Protein AF-A0A0F2I582-F1 (afdb_monomer_lite)

Sequence (158 aa):
LSTSIDSPDTEKTQMQHKLINDSNTWKGKKLIYIAHSQGNLWVNQSYKYVVSQLGYDADNIHVVHIAPASPTLTPDSEYILSTSDLVINGLQLTGIGSVPVSNTAIAPSTADIAGHGLIEIYLTHPDSINKIKKSVGRAFDSLTKPDMEEHLFEVTYQ

Secondary structure (DSSP, 8-state):
---SS--TTHHHHHHHHHHHHHHHHHTT--EEEEEETTHHHHHHHHHHHHTTSTT--TTTEEEEEES-SSS---TT-EEE-BTT-HHHHHHHHTTSS-PPPP-B-----SS-TTS--IIIIITTSHHHHHHHHHHHHHHHHHPPPPS-TT--------

Foldseek 3Di:
DPPDPDDVCPVVVLVVLVVVLVVQVLVQAQEEEEAAECSLVSVVVSQVVNCPDALDHPLRYAYEAECYLAQDDDPPYDYAHEPQQQVS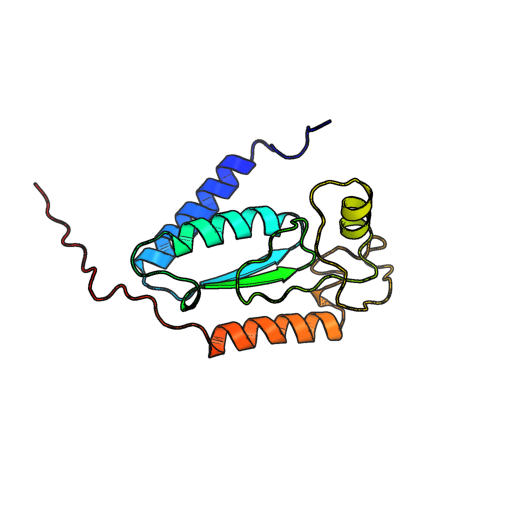VVSCVVPVHHHDDHDDYWDQDPQDNNCGDCVSHQVPGPRSVVVSCVRVVVSVVRHDGGPCPVPPPPPDDD

Structure (mmCIF, N/CA/C/O backbone):
data_AF-A0A0F2I582-F1
#
_entry.id   AF-A0A0F2I582-F1
#
loop_
_atom_site.group_PDB
_atom_site.id
_atom_site.type_symbol
_atom_site.label_atom_id
_atom_site.label_alt_id
_atom_site.label_comp_id
_atom_site.label_asym_id
_atom_site.label_entity_id
_atom_site.label_seq_id
_atom_site.pdbx_PDB_ins_code
_atom_site.Cartn_x
_atom_site.Cartn_y
_atom_site.Cartn_z
_atom_site.occupancy
_atom_site.B_iso_or_equiv
_atom_site.auth_seq_id
_atom_site.auth_comp_id
_atom_site.auth_asym_id
_atom_site.auth_atom_id
_atom_site.pdbx_PDB_model_num
ATOM 1 N N . LEU A 1 1 ? 25.755 6.538 8.622 1.00 35.41 1 LEU A N 1
ATOM 2 C CA . LEU A 1 1 ? 25.434 7.817 7.949 1.00 35.41 1 LEU A CA 1
ATOM 3 C C . LEU A 1 1 ? 24.092 7.629 7.215 1.00 35.41 1 LEU A C 1
ATOM 5 O O . LEU A 1 1 ? 24.110 7.410 6.020 1.00 35.41 1 LEU A O 1
ATOM 9 N N . SER A 1 2 ? 22.900 7.429 7.793 1.00 38.84 2 SER A N 1
ATOM 10 C CA . SER A 1 2 ? 22.130 8.002 8.922 1.00 38.84 2 SER A CA 1
ATOM 11 C C . SER A 1 2 ? 21.661 9.461 8.797 1.00 38.84 2 SER A C 1
ATOM 13 O O . SER A 1 2 ? 21.332 10.066 9.809 1.00 38.84 2 SER A O 1
ATOM 15 N N . THR A 1 3 ? 21.590 10.027 7.589 1.00 35.22 3 THR A N 1
ATOM 16 C CA . THR A 1 3 ? 21.178 11.437 7.396 1.00 35.22 3 THR A CA 1
ATOM 17 C C . THR A 1 3 ? 20.190 11.657 6.244 1.00 35.22 3 THR A C 1
ATOM 19 O O . THR A 1 3 ? 20.260 1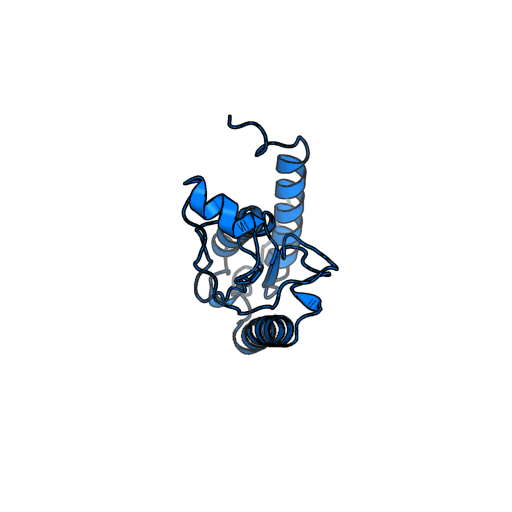2.670 5.556 1.00 35.22 3 THR A O 1
ATOM 22 N N . SER A 1 4 ? 19.251 10.734 6.003 1.00 43.25 4 SER A N 1
ATOM 23 C CA . SER A 1 4 ? 18.165 10.980 5.024 1.00 43.25 4 SER A CA 1
ATOM 24 C C . SER A 1 4 ? 16.792 10.429 5.425 1.00 43.25 4 SER A C 1
ATOM 26 O O . SER A 1 4 ? 15.926 10.284 4.570 1.00 43.25 4 SER A O 1
ATOM 28 N N . ILE A 1 5 ? 16.575 10.121 6.708 1.00 51.62 5 ILE A N 1
ATOM 29 C CA . ILE A 1 5 ? 15.258 9.672 7.208 1.00 51.62 5 ILE A CA 1
ATOM 30 C C . ILE A 1 5 ? 14.445 10.839 7.792 1.00 51.62 5 ILE A C 1
ATOM 32 O O . ILE A 1 5 ? 13.237 10.711 7.940 1.00 51.62 5 ILE A O 1
ATOM 36 N N . ASP A 1 6 ? 15.073 11.990 8.040 1.00 48.94 6 ASP A N 1
ATOM 37 C CA . ASP A 1 6 ? 14.413 13.136 8.662 1.00 48.94 6 ASP A CA 1
ATOM 38 C C . ASP A 1 6 ? 14.549 14.375 7.771 1.00 48.94 6 ASP A C 1
ATOM 40 O O . ASP A 1 6 ? 15.428 15.223 7.927 1.00 48.94 6 ASP A O 1
ATOM 44 N N . SER A 1 7 ? 13.717 14.418 6.731 1.00 52.59 7 SER A N 1
ATOM 45 C CA . SER A 1 7 ? 13.401 15.678 6.060 1.00 52.59 7 SER A CA 1
ATOM 46 C C . SER A 1 7 ? 12.534 16.513 7.015 1.00 52.59 7 SER A C 1
ATOM 48 O O . SER A 1 7 ? 11.662 15.927 7.661 1.00 52.59 7 SER A O 1
ATOM 50 N N . PRO A 1 8 ? 12.681 17.849 7.081 1.00 50.41 8 PRO A N 1
ATOM 51 C CA . PRO A 1 8 ? 11.799 18.727 7.863 1.00 50.41 8 PRO A CA 1
ATOM 52 C C . PRO A 1 8 ? 10.299 18.597 7.514 1.00 50.41 8 PRO A C 1
ATOM 54 O O . PRO A 1 8 ? 9.452 19.087 8.254 1.00 50.41 8 PRO A O 1
ATOM 57 N N . ASP A 1 9 ? 9.948 17.902 6.426 1.00 69.62 9 ASP A N 1
ATOM 58 C CA . ASP A 1 9 ? 8.565 17.575 6.063 1.00 69.62 9 ASP A CA 1
ATOM 59 C C . ASP A 1 9 ? 8.053 16.236 6.632 1.00 69.62 9 ASP A C 1
ATOM 61 O O . ASP A 1 9 ? 6.883 15.903 6.432 1.00 69.62 9 ASP A O 1
ATOM 65 N N . THR A 1 10 ? 8.872 15.457 7.344 1.00 78.12 10 THR A N 1
ATOM 66 C CA . THR A 1 10 ? 8.481 14.132 7.865 1.00 78.12 10 THR A CA 1
ATOM 67 C C . THR A 1 10 ? 7.365 14.243 8.897 1.00 78.12 10 THR A C 1
ATOM 69 O O . THR A 1 10 ? 6.297 13.656 8.716 1.00 78.12 10 THR A O 1
ATOM 72 N N . GLU A 1 11 ? 7.569 15.054 9.938 1.00 82.38 11 GLU A N 1
ATOM 73 C CA . GLU A 1 11 ? 6.565 15.292 10.983 1.00 82.38 11 GLU A CA 1
ATOM 74 C C . GLU A 1 11 ? 5.279 15.878 10.394 1.00 82.38 11 GLU A C 1
ATOM 76 O O . GLU A 1 11 ? 4.171 15.450 10.721 1.00 82.38 11 GLU A O 1
ATOM 81 N N . LYS A 1 12 ? 5.420 16.816 9.452 1.00 86.06 12 LYS A N 1
ATOM 82 C CA . LYS A 1 12 ? 4.292 17.427 8.743 1.00 86.06 12 LYS A CA 1
ATOM 83 C C . LYS A 1 12 ? 3.503 16.397 7.934 1.00 86.06 12 LYS A C 1
ATOM 85 O O . LYS A 1 12 ? 2.275 16.390 7.990 1.00 86.06 12 LYS A O 1
ATOM 90 N N . THR A 1 13 ? 4.186 15.509 7.216 1.00 83.75 13 THR A N 1
ATOM 91 C CA . THR A 1 13 ? 3.564 14.435 6.426 1.00 83.75 13 THR A CA 1
ATOM 92 C C . THR A 1 13 ? 2.847 13.436 7.334 1.00 83.75 13 THR A C 1
ATOM 94 O O . THR A 1 13 ? 1.699 13.073 7.080 1.00 83.75 13 THR A O 1
ATOM 97 N N . GLN A 1 14 ? 3.476 13.037 8.441 1.00 85.31 14 GLN A N 1
ATOM 98 C CA . GLN A 1 14 ? 2.858 12.160 9.438 1.00 85.31 14 GLN A CA 1
ATOM 99 C C . GLN A 1 14 ? 1.617 12.798 10.069 1.00 85.31 14 GLN A C 1
ATOM 101 O O . GLN A 1 14 ? 0.587 12.135 10.203 1.00 85.31 14 GLN A O 1
ATOM 106 N N . MET A 1 15 ? 1.678 14.091 10.398 1.00 89.69 15 MET A N 1
ATOM 107 C CA . MET A 1 15 ? 0.534 14.841 10.913 1.00 89.69 15 MET A CA 1
ATOM 108 C C . MET A 1 15 ? -0.612 14.881 9.896 1.00 89.69 15 MET A C 1
ATOM 110 O O . MET A 1 15 ? -1.760 14.634 10.259 1.00 89.69 15 MET A O 1
ATOM 114 N N . GLN A 1 16 ? -0.315 15.134 8.618 1.00 91.12 16 GLN A N 1
ATOM 115 C CA . GLN A 1 16 ? -1.316 15.124 7.547 1.00 91.12 16 GLN A CA 1
ATOM 116 C C . GLN A 1 16 ? -1.983 13.755 7.396 1.00 91.12 16 GLN A C 1
ATOM 118 O O . GLN A 1 16 ? -3.212 13.680 7.366 1.00 91.12 16 GLN A O 1
ATOM 123 N N . HIS A 1 17 ? -1.204 12.670 7.363 1.00 93.25 17 HIS A N 1
ATOM 124 C CA . HIS A 1 17 ? -1.753 11.314 7.321 1.00 93.25 17 HIS A CA 1
ATOM 125 C C . HIS A 1 17 ? -2.637 11.029 8.535 1.00 93.25 17 HIS A C 1
ATOM 127 O O . HIS A 1 17 ? -3.738 10.509 8.376 1.00 93.25 17 HIS A O 1
ATOM 133 N N . LYS A 1 18 ? -2.206 11.426 9.739 1.00 93.69 18 LYS A N 1
ATOM 134 C CA . LYS A 1 18 ? -2.999 11.250 10.958 1.00 93.69 18 LYS A CA 1
ATOM 135 C C . LYS A 1 18 ? -4.348 11.967 10.867 1.00 93.69 18 LYS A C 1
ATOM 137 O O . LYS A 1 18 ? -5.368 11.347 11.136 1.00 93.69 18 LYS A O 1
ATOM 142 N N . LEU A 1 19 ? -4.371 13.228 10.432 1.00 95.19 19 LEU A N 1
ATOM 143 C CA . LEU A 1 19 ? -5.610 14.007 10.296 1.00 95.19 19 LEU A CA 1
ATOM 144 C C . LEU A 1 19 ? -6.570 13.414 9.254 1.00 95.19 19 LEU A C 1
ATOM 146 O O . LEU A 1 19 ? -7.784 13.401 9.463 1.00 95.19 19 LEU A O 1
ATOM 150 N N . ILE A 1 20 ? -6.040 12.910 8.137 1.00 95.25 20 ILE A N 1
ATOM 151 C CA . ILE A 1 20 ? -6.841 12.226 7.112 1.00 95.25 20 ILE A CA 1
ATOM 152 C C . ILE A 1 20 ? -7.419 10.923 7.670 1.00 95.25 20 ILE A C 1
ATOM 154 O O . ILE A 1 20 ? -8.605 10.650 7.468 1.00 95.25 20 ILE A O 1
ATOM 158 N N . ASN A 1 21 ? -6.607 10.144 8.388 1.00 96.19 21 ASN A N 1
ATOM 159 C CA . ASN A 1 21 ? -7.044 8.908 9.028 1.00 96.19 21 ASN A CA 1
ATOM 160 C C . ASN A 1 21 ? -8.152 9.204 10.039 1.00 96.19 21 ASN A C 1
ATOM 162 O O . ASN A 1 21 ? -9.228 8.645 9.887 1.00 96.19 21 ASN A O 1
ATOM 166 N N . ASP A 1 22 ? -7.941 10.148 10.961 1.00 94.94 22 ASP A N 1
ATOM 167 C CA . ASP A 1 22 ? -8.929 10.569 11.966 1.00 94.94 22 ASP A CA 1
ATOM 168 C C . ASP A 1 22 ? -10.258 10.980 11.314 1.00 94.94 22 ASP A C 1
ATOM 170 O O . ASP A 1 22 ? -11.331 10.514 11.696 1.00 94.94 22 ASP A O 1
ATOM 174 N N . SER A 1 23 ? -10.206 11.806 10.262 1.00 94.12 23 SER A N 1
ATOM 175 C CA . SER A 1 23 ? -11.423 12.238 9.567 1.00 94.12 23 SER A CA 1
ATOM 176 C C . SER A 1 23 ? -12.194 11.075 8.945 1.00 94.12 23 SER A C 1
ATOM 178 O O . SER A 1 23 ? -13.427 11.081 8.947 1.00 94.12 23 SER A O 1
ATOM 180 N N . ASN A 1 24 ? -11.494 10.098 8.367 1.00 95.00 24 ASN A N 1
ATOM 181 C CA . ASN A 1 24 ? -12.136 8.961 7.717 1.00 95.00 24 ASN A CA 1
ATOM 182 C C . ASN A 1 24 ? -12.596 7.900 8.719 1.00 95.00 24 ASN A C 1
ATOM 184 O O . ASN A 1 24 ? -13.662 7.315 8.506 1.00 95.00 24 ASN A O 1
ATOM 188 N N . THR A 1 25 ? -11.849 7.686 9.804 1.00 93.94 25 THR A N 1
ATOM 189 C CA . THR A 1 25 ? -12.207 6.722 10.845 1.00 93.94 25 THR A CA 1
ATOM 190 C C . THR A 1 25 ? -13.443 7.166 11.611 1.00 93.94 25 THR A C 1
ATOM 192 O O . THR A 1 25 ? -14.385 6.393 11.764 1.00 93.94 25 THR A O 1
ATOM 195 N N . TRP A 1 26 ? -13.546 8.452 11.954 1.00 90.62 26 TRP A N 1
ATOM 196 C CA . TRP A 1 26 ? -14.757 9.014 12.570 1.00 90.62 26 TRP A CA 1
ATOM 197 C C . TRP A 1 26 ? -15.992 8.948 11.669 1.00 90.62 26 TRP A C 1
ATOM 199 O O . TRP A 1 26 ? -17.120 8.926 12.151 1.00 90.62 26 TRP A O 1
ATOM 209 N N . LYS A 1 27 ? -15.799 8.893 10.348 1.00 90.62 27 LYS A N 1
ATOM 210 C CA . LYS A 1 27 ? -16.884 8.700 9.373 1.00 90.62 27 LYS A CA 1
ATOM 211 C C . LYS A 1 27 ? -17.224 7.223 9.136 1.00 90.62 27 LYS A C 1
ATOM 213 O O . LYS A 1 27 ? -18.031 6.946 8.243 1.00 90.62 27 LYS A O 1
ATOM 218 N N . GLY A 1 28 ? -16.588 6.290 9.849 1.00 92.75 28 GLY A N 1
ATOM 219 C CA . GLY A 1 28 ? -16.786 4.848 9.690 1.00 92.75 28 GLY A CA 1
ATOM 220 C C . GLY A 1 28 ? -16.492 4.356 8.272 1.00 92.75 28 GLY A C 1
ATOM 221 O O . GLY A 1 28 ? -17.239 3.544 7.720 1.00 92.75 28 GLY A O 1
ATOM 222 N N . LYS A 1 29 ? -15.463 4.909 7.616 1.00 94.56 29 LYS A N 1
ATOM 223 C CA . LYS A 1 29 ? -15.089 4.525 6.247 1.00 94.56 29 LYS A CA 1
ATOM 224 C C . LYS A 1 29 ? -14.240 3.260 6.230 1.00 94.56 29 LYS A C 1
ATOM 226 O O . LYS A 1 29 ? -13.344 3.098 7.050 1.00 94.56 29 LYS A O 1
ATOM 231 N N . LYS A 1 30 ? -14.464 2.429 5.213 1.00 96.19 30 LYS A N 1
ATOM 232 C CA . LYS A 1 30 ? -13.504 1.407 4.780 1.00 96.19 30 LYS A CA 1
ATOM 233 C C . LYS A 1 30 ? -12.303 2.088 4.129 1.00 96.19 30 LYS A C 1
ATOM 235 O O . LYS A 1 30 ? -12.491 3.075 3.411 1.00 96.19 30 LYS A O 1
ATOM 240 N N . LEU A 1 31 ? -11.098 1.582 4.367 1.00 96.56 31 LEU A N 1
ATOM 241 C CA . LEU A 1 31 ? -9.856 2.252 3.981 1.00 96.56 31 LEU A CA 1
ATOM 242 C C . LEU A 1 31 ? -9.017 1.371 3.055 1.00 96.56 31 LEU A C 1
ATOM 244 O O . LEU A 1 31 ? -8.733 0.220 3.358 1.00 96.56 31 LEU A O 1
ATOM 248 N N . ILE A 1 32 ? -8.592 1.926 1.921 1.00 96.12 32 ILE A N 1
ATOM 249 C CA . ILE A 1 32 ? -7.654 1.273 1.003 1.00 96.12 32 ILE A CA 1
ATOM 250 C C . ILE A 1 32 ? -6.484 2.225 0.808 1.00 96.12 32 ILE A C 1
ATOM 252 O O . ILE A 1 32 ? -6.669 3.338 0.312 1.00 96.12 32 ILE A O 1
ATOM 256 N N . TYR A 1 33 ? -5.287 1.798 1.193 1.00 96.38 33 TYR A N 1
ATOM 257 C CA . TYR A 1 33 ? -4.059 2.560 0.992 1.00 96.38 33 TYR A CA 1
ATOM 258 C C . TYR A 1 33 ? -3.237 1.962 -0.135 1.00 96.38 33 TYR A C 1
ATOM 260 O O . TYR A 1 33 ? -3.127 0.748 -0.266 1.00 96.38 33 TYR A O 1
ATOM 268 N N . ILE A 1 34 ? -2.632 2.827 -0.941 1.00 95.88 34 ILE A N 1
ATOM 269 C CA . ILE A 1 34 ? -1.720 2.436 -2.012 1.00 95.88 34 ILE A CA 1
ATOM 270 C C . ILE A 1 34 ? -0.422 3.185 -1.761 1.00 95.88 34 ILE A C 1
ATOM 272 O O . ILE A 1 34 ? -0.408 4.416 -1.744 1.00 95.88 34 ILE A O 1
ATOM 276 N N . ALA A 1 35 ? 0.656 2.446 -1.526 1.00 95.25 35 ALA A N 1
ATOM 277 C CA . ALA A 1 35 ? 1.940 3.014 -1.144 1.00 95.25 35 ALA A CA 1
ATOM 278 C C . ALA A 1 35 ? 3.034 2.584 -2.115 1.00 95.25 35 ALA A C 1
ATOM 280 O O . ALA A 1 35 ? 3.104 1.424 -2.510 1.00 95.25 35 ALA A O 1
ATOM 281 N N . HIS A 1 36 ? 3.916 3.517 -2.468 1.00 95.12 36 HIS A N 1
ATOM 282 C CA . HIS A 1 36 ? 5.062 3.271 -3.343 1.00 95.12 36 HIS A CA 1
ATOM 283 C C . HIS A 1 36 ? 6.377 3.608 -2.636 1.00 95.12 36 HIS A C 1
ATOM 285 O O . HIS A 1 36 ? 6.447 4.617 -1.935 1.00 95.12 36 HIS A O 1
ATOM 291 N N . SER A 1 37 ? 7.417 2.785 -2.817 1.00 92.88 37 SER A N 1
ATOM 292 C CA . SER A 1 37 ? 8.780 3.069 -2.341 1.00 92.88 37 SER A CA 1
ATOM 293 C C . SER A 1 37 ? 8.821 3.413 -0.845 1.00 92.88 37 SER A C 1
ATOM 295 O O . SER A 1 37 ? 8.287 2.658 -0.022 1.00 92.88 37 SER A O 1
ATOM 297 N N . GLN A 1 38 ? 9.401 4.560 -0.480 1.00 88.19 38 GLN A N 1
ATOM 298 C CA . GLN A 1 38 ? 9.447 5.101 0.880 1.00 88.19 38 GLN A CA 1
ATOM 299 C C . GLN A 1 38 ? 8.054 5.303 1.498 1.00 88.19 38 GLN A C 1
ATOM 301 O O . GLN A 1 38 ? 7.905 5.191 2.714 1.00 88.19 38 GLN A O 1
ATOM 306 N N . GLY A 1 39 ? 7.015 5.500 0.681 1.00 90.19 39 GLY A N 1
ATOM 307 C CA . GLY A 1 39 ? 5.619 5.552 1.118 1.00 90.19 39 GLY A CA 1
ATOM 308 C C . GLY A 1 39 ? 5.197 4.342 1.951 1.00 90.19 39 GLY A C 1
ATOM 309 O O . GLY A 1 39 ? 4.349 4.463 2.831 1.00 90.19 39 GLY A O 1
ATOM 310 N N . ASN A 1 40 ? 5.841 3.189 1.745 1.00 92.12 40 ASN A N 1
ATOM 311 C CA . ASN A 1 40 ? 5.584 1.983 2.524 1.00 92.12 40 ASN A CA 1
ATOM 312 C C . ASN A 1 40 ? 6.030 2.105 3.995 1.00 92.12 40 ASN A C 1
ATOM 314 O O . ASN A 1 40 ? 5.455 1.456 4.863 1.00 92.12 40 ASN A O 1
ATOM 318 N N . LEU A 1 41 ? 6.995 2.973 4.320 1.00 88.81 41 LEU A N 1
ATOM 319 C CA . LEU A 1 41 ? 7.331 3.285 5.716 1.00 88.81 41 LEU A CA 1
ATOM 320 C C . LEU A 1 41 ? 6.193 4.067 6.389 1.00 88.81 41 LEU A C 1
ATOM 322 O O . LEU A 1 41 ? 5.790 3.743 7.508 1.00 88.81 41 LEU A O 1
ATOM 326 N N . TRP A 1 42 ? 5.627 5.046 5.680 1.00 90.31 42 TRP A N 1
ATOM 327 C CA . TRP A 1 42 ? 4.545 5.898 6.181 1.00 90.31 42 TRP A CA 1
ATOM 328 C C . TRP A 1 42 ? 3.212 5.155 6.284 1.00 90.31 42 TRP A C 1
ATOM 330 O O . TRP A 1 42 ? 2.474 5.321 7.260 1.00 90.31 42 TRP A O 1
ATOM 340 N N . VAL A 1 43 ? 2.902 4.302 5.305 1.00 93.75 43 VAL A N 1
ATOM 341 C CA . VAL A 1 43 ? 1.652 3.531 5.303 1.00 93.75 43 VAL A CA 1
ATOM 342 C C . VAL A 1 43 ? 1.626 2.508 6.432 1.00 93.75 43 VAL A C 1
ATOM 344 O O . VAL A 1 43 ? 0.582 2.307 7.037 1.00 93.75 43 VAL A O 1
ATOM 347 N N . ASN A 1 44 ? 2.775 1.928 6.793 1.00 92.56 44 ASN A N 1
ATOM 348 C CA . ASN A 1 44 ? 2.873 0.991 7.910 1.00 92.56 44 ASN A CA 1
ATOM 349 C C . ASN A 1 44 ? 2.571 1.673 9.251 1.00 92.56 44 ASN A C 1
ATOM 351 O O . ASN A 1 44 ? 1.928 1.081 10.117 1.00 92.56 44 ASN A O 1
ATOM 355 N N . GLN A 1 45 ? 2.999 2.927 9.426 1.00 92.25 45 GLN A N 1
ATOM 356 C CA . GLN A 1 45 ? 2.624 3.736 10.590 1.00 92.25 45 GLN A CA 1
ATOM 357 C C . GLN A 1 45 ? 1.129 4.079 10.568 1.00 92.25 45 GLN A C 1
ATOM 359 O O . GLN A 1 45 ? 0.454 3.945 11.586 1.00 92.25 45 GLN A O 1
ATOM 364 N N . SER A 1 46 ? 0.601 4.451 9.399 1.00 94.56 46 SER A N 1
ATOM 365 C CA . SER A 1 46 ? -0.817 4.784 9.218 1.00 94.56 46 SER A CA 1
ATOM 366 C C . SER A 1 46 ? -1.735 3.592 9.486 1.00 94.56 46 SER A C 1
ATOM 368 O O . SER A 1 46 ? -2.728 3.740 10.189 1.00 94.56 46 SER A O 1
ATOM 370 N N . TYR A 1 47 ? -1.380 2.404 8.990 1.00 95.88 47 TYR A N 1
ATOM 371 C CA . TYR A 1 47 ? -2.097 1.158 9.249 1.00 95.88 47 TYR A CA 1
ATOM 372 C C . TYR A 1 47 ? -2.152 0.867 10.748 1.00 95.88 47 TYR A C 1
ATOM 374 O O . TYR A 1 47 ? -3.238 0.722 11.299 1.00 95.88 47 TYR A O 1
ATOM 382 N N . LYS A 1 48 ? -0.992 0.871 11.425 1.00 95.06 48 LYS A N 1
ATOM 383 C CA . LYS A 1 48 ? -0.904 0.644 12.879 1.00 95.06 48 LYS A CA 1
ATOM 384 C C . LYS A 1 48 ? -1.762 1.626 13.669 1.00 95.06 48 LYS A C 1
ATOM 386 O O . LYS A 1 48 ? -2.402 1.236 14.635 1.00 95.06 48 LYS A O 1
ATOM 391 N N . TYR A 1 49 ? -1.768 2.889 13.252 1.00 95.38 49 TYR A N 1
ATOM 392 C CA . TYR A 1 49 ? -2.586 3.914 13.880 1.00 95.38 49 TYR A CA 1
ATOM 393 C C . TYR A 1 49 ? -4.086 3.651 13.690 1.00 95.38 49 TYR A C 1
ATOM 395 O O . TYR A 1 49 ? -4.834 3.730 14.660 1.00 95.38 49 TYR A O 1
ATOM 403 N N . VAL A 1 50 ? -4.524 3.302 12.477 1.00 95.81 50 VAL A N 1
ATOM 404 C CA . VAL A 1 50 ? -5.937 3.021 12.172 1.00 95.81 50 VAL A CA 1
ATOM 405 C C . VAL A 1 50 ? -6.449 1.811 12.940 1.00 95.81 50 VAL A C 1
ATOM 407 O O . VAL A 1 50 ? -7.470 1.931 13.599 1.00 95.81 50 VAL A O 1
ATOM 410 N N . VAL A 1 51 ? -5.735 0.683 12.924 1.00 95.44 51 VAL A N 1
ATOM 411 C CA . VAL A 1 51 ? -6.176 -0.538 13.634 1.00 95.44 51 VAL A CA 1
ATOM 412 C C . VAL A 1 51 ? -6.089 -0.418 15.161 1.00 95.44 51 VAL A C 1
ATOM 414 O O . VAL A 1 51 ? -6.507 -1.316 15.877 1.00 95.44 51 VAL A O 1
ATOM 417 N N . SER A 1 52 ? -5.505 0.672 15.674 1.00 94.44 52 SER A N 1
ATOM 418 C CA . SER A 1 52 ? -5.575 1.026 17.097 1.00 94.44 52 SER A CA 1
ATOM 419 C C . SER A 1 52 ? -6.772 1.915 17.447 1.00 94.44 52 SER A C 1
ATOM 421 O O . SER A 1 52 ? -7.011 2.165 18.628 1.00 94.44 52 SER A O 1
ATOM 423 N N . GLN A 1 53 ? -7.502 2.422 16.445 1.00 92.19 53 GLN A N 1
ATOM 424 C CA . GLN A 1 53 ? -8.720 3.191 16.673 1.00 92.19 53 GLN A CA 1
ATOM 425 C C . GLN A 1 53 ? -9.862 2.260 17.069 1.00 92.19 53 GLN A C 1
ATOM 427 O O . GLN A 1 53 ? -9.965 1.126 16.608 1.00 92.19 53 GLN A O 1
ATOM 432 N N . LEU A 1 54 ? -10.748 2.781 17.909 1.00 89.94 54 LEU A N 1
ATOM 433 C CA . LEU A 1 54 ? -11.965 2.091 18.305 1.00 89.94 54 LEU A CA 1
ATOM 434 C C . LEU A 1 54 ? -12.810 1.740 17.066 1.00 89.94 54 LEU A C 1
ATOM 436 O O . LEU A 1 54 ? -12.952 2.577 16.177 1.00 89.94 54 LEU A O 1
ATOM 440 N N . GLY A 1 55 ? -13.337 0.514 17.011 1.00 91.50 55 GLY A N 1
ATOM 441 C CA . GLY A 1 55 ? -14.163 0.025 15.900 1.00 91.50 55 GLY A CA 1
ATOM 442 C C . GLY A 1 55 ? -13.402 -0.362 14.624 1.00 91.50 55 GLY A C 1
ATOM 443 O O . GLY A 1 55 ? -14.048 -0.694 13.632 1.00 91.50 55 GLY A O 1
ATOM 444 N N . TYR A 1 56 ? -12.062 -0.313 14.628 1.00 95.00 56 TYR A N 1
ATOM 445 C CA . TYR A 1 56 ? -11.220 -0.647 13.476 1.00 95.00 56 TYR A CA 1
ATOM 446 C C . TYR A 1 56 ? -10.284 -1.825 13.746 1.00 95.00 56 TYR A C 1
ATOM 448 O O . TYR A 1 56 ? -9.540 -1.835 14.724 1.00 95.00 56 TYR A O 1
ATOM 456 N N . ASP A 1 57 ? -10.231 -2.757 12.802 1.00 94.81 57 ASP A N 1
ATOM 457 C CA . ASP A 1 57 ? -9.261 -3.849 12.757 1.00 94.81 57 ASP A CA 1
ATOM 458 C C . ASP A 1 57 ? -8.787 -4.120 11.313 1.00 94.81 57 ASP A C 1
ATOM 460 O O . ASP A 1 57 ? -8.971 -3.295 10.412 1.00 94.81 57 ASP A O 1
ATOM 464 N N . ALA A 1 58 ? -8.118 -5.257 11.093 1.00 94.50 58 ALA A N 1
ATOM 465 C CA . ALA A 1 58 ? -7.587 -5.646 9.787 1.00 94.50 58 ALA A CA 1
ATOM 466 C C . ALA A 1 58 ? -8.674 -5.869 8.713 1.00 94.50 58 ALA A C 1
ATOM 468 O O . ALA A 1 58 ? -8.368 -5.777 7.526 1.00 94.50 58 ALA A O 1
ATOM 469 N N . ASP A 1 59 ? -9.936 -6.085 9.091 1.00 95.12 59 ASP A N 1
ATOM 470 C CA . ASP A 1 59 ? -11.031 -6.334 8.149 1.00 95.12 59 ASP A CA 1
ATOM 471 C C . ASP A 1 59 ? -11.594 -5.033 7.551 1.00 95.12 59 ASP A C 1
ATOM 473 O O . ASP A 1 59 ? -12.361 -5.063 6.585 1.00 95.12 59 ASP A O 1
ATOM 477 N N . ASN A 1 60 ? -11.210 -3.865 8.083 1.00 95.31 60 ASN A N 1
ATOM 478 C CA . ASN A 1 60 ? -11.710 -2.556 7.634 1.00 95.31 60 ASN A CA 1
ATOM 479 C C . ASN A 1 60 ? -10.698 -1.756 6.800 1.00 95.31 60 ASN A C 1
ATOM 481 O O . ASN A 1 60 ? -11.066 -0.755 6.168 1.00 95.31 60 ASN A O 1
ATOM 485 N N . ILE A 1 61 ? -9.433 -2.185 6.792 1.00 96.00 61 ILE A N 1
ATOM 486 C CA . ILE A 1 61 ? -8.327 -1.517 6.106 1.00 96.00 61 ILE A CA 1
ATOM 487 C C . ILE A 1 61 ? -7.482 -2.500 5.287 1.00 96.00 61 ILE A C 1
ATOM 489 O O . ILE A 1 61 ? -7.080 -3.550 5.766 1.00 96.00 61 ILE A O 1
ATOM 493 N N . HIS A 1 62 ? -7.141 -2.120 4.055 1.00 96.00 62 HIS A N 1
ATOM 494 C CA . HIS A 1 62 ? -6.223 -2.875 3.201 1.00 96.00 62 HIS A CA 1
ATOM 495 C C . HIS A 1 62 ? -5.097 -1.985 2.676 1.00 96.00 62 HIS A C 1
ATOM 497 O O . HIS A 1 62 ? -5.318 -0.807 2.377 1.00 96.00 62 HIS A O 1
ATOM 503 N N . VAL A 1 63 ? -3.898 -2.548 2.505 1.00 96.50 63 VAL A N 1
ATOM 504 C CA . VAL A 1 63 ? -2.755 -1.842 1.913 1.00 96.50 63 VAL A CA 1
ATOM 505 C C . VAL A 1 63 ? -2.247 -2.577 0.680 1.00 96.50 63 VAL A C 1
ATOM 507 O O . VAL A 1 63 ? -1.957 -3.767 0.723 1.00 96.50 63 VAL A O 1
ATOM 510 N N . VAL A 1 64 ? -2.086 -1.832 -0.409 1.00 96.69 64 VAL A N 1
ATOM 511 C CA . VAL A 1 64 ? -1.404 -2.264 -1.628 1.00 96.69 64 VAL A CA 1
ATOM 512 C C . VAL A 1 64 ? 0.023 -1.729 -1.587 1.00 96.69 64 VAL A C 1
ATOM 514 O O . VAL A 1 64 ? 0.250 -0.523 -1.728 1.00 96.69 64 VAL A O 1
ATOM 517 N N . HIS A 1 65 ? 0.988 -2.623 -1.388 1.00 96.94 65 HIS A N 1
ATOM 518 C CA . HIS A 1 65 ? 2.402 -2.261 -1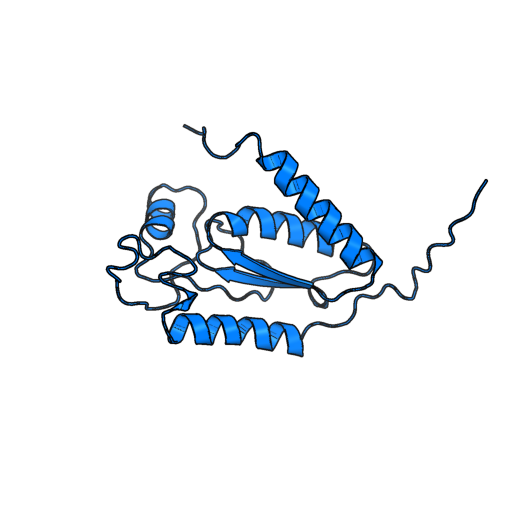.321 1.00 96.94 65 HIS A CA 1
ATOM 519 C C . HIS A 1 65 ? 3.043 -2.318 -2.715 1.00 96.94 65 HIS A C 1
ATOM 521 O O . HIS A 1 65 ? 3.071 -3.360 -3.360 1.00 96.94 65 HIS A O 1
ATOM 527 N N . ILE A 1 66 ? 3.610 -1.218 -3.197 1.00 96.56 66 ILE A N 1
ATOM 528 C CA . ILE A 1 66 ? 4.340 -1.153 -4.472 1.00 96.56 66 ILE A CA 1
ATOM 529 C C . ILE A 1 66 ? 5.787 -0.771 -4.169 1.00 96.56 66 ILE A C 1
ATOM 531 O O . ILE A 1 66 ? 6.033 0.190 -3.442 1.00 96.56 66 ILE A O 1
ATOM 535 N N . ALA A 1 67 ? 6.747 -1.520 -4.707 1.00 94.75 67 ALA A N 1
ATOM 536 C CA . ALA A 1 67 ? 8.178 -1.321 -4.478 1.00 94.75 67 ALA A CA 1
ATOM 537 C C . ALA A 1 67 ? 8.531 -1.079 -2.990 1.00 94.75 67 ALA A C 1
ATOM 539 O O . ALA A 1 67 ? 9.090 -0.034 -2.667 1.00 94.75 67 ALA A O 1
ATOM 540 N N . PRO A 1 68 ? 8.143 -1.949 -2.039 1.00 92.94 68 PRO A N 1
ATOM 541 C CA . PRO A 1 68 ? 8.260 -1.638 -0.618 1.00 92.94 68 PRO A CA 1
ATOM 542 C C . PRO A 1 68 ? 9.715 -1.438 -0.173 1.00 92.94 68 PRO A C 1
ATOM 544 O O . PRO A 1 68 ? 10.499 -2.380 -0.128 1.00 92.94 68 PRO A O 1
ATOM 547 N N . ALA A 1 69 ? 10.046 -0.216 0.259 1.00 87.62 69 ALA A N 1
ATOM 548 C CA . ALA A 1 69 ? 11.323 0.124 0.900 1.00 87.62 69 ALA A CA 1
ATOM 549 C C . ALA A 1 69 ? 11.338 -0.204 2.411 1.00 87.62 69 ALA A C 1
ATOM 551 O O . ALA A 1 69 ? 12.048 0.423 3.195 1.00 87.62 69 ALA A O 1
ATOM 552 N N . SER A 1 70 ? 10.494 -1.146 2.840 1.00 83.25 70 SER A N 1
ATOM 553 C CA . SER A 1 70 ? 10.325 -1.569 4.230 1.00 83.25 70 SER A CA 1
ATOM 554 C C . SER A 1 70 ? 10.263 -3.095 4.293 1.00 83.25 70 SER A C 1
ATOM 556 O O . SER A 1 70 ? 9.618 -3.683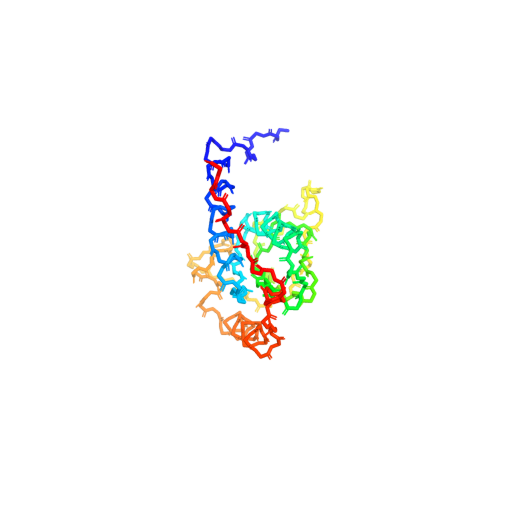 3.427 1.00 83.25 70 SER A O 1
ATOM 558 N N . PRO A 1 71 ? 10.851 -3.741 5.318 1.00 82.25 71 PRO A N 1
ATOM 559 C CA . PRO A 1 71 ? 10.691 -5.182 5.538 1.00 82.25 71 PRO A CA 1
ATOM 560 C C . PRO A 1 71 ? 9.261 -5.561 5.949 1.00 82.25 71 PRO A C 1
ATOM 562 O O . PRO A 1 71 ? 8.867 -6.720 5.859 1.00 82.25 71 PRO A O 1
ATOM 565 N N . THR A 1 72 ? 8.489 -4.592 6.443 1.00 86.06 72 THR A N 1
ATOM 566 C CA . THR A 1 72 ? 7.155 -4.825 6.984 1.00 86.06 72 THR A CA 1
ATOM 567 C C . THR A 1 72 ? 6.117 -4.712 5.877 1.00 86.06 72 THR A C 1
ATOM 569 O O . THR A 1 72 ? 5.984 -3.660 5.248 1.00 86.06 72 THR A O 1
ATOM 572 N N . LEU A 1 73 ? 5.347 -5.781 5.710 1.00 90.19 73 LEU A N 1
ATOM 573 C CA . LEU A 1 73 ? 4.083 -5.795 4.985 1.00 90.19 73 LEU A CA 1
ATOM 574 C C . LEU A 1 73 ? 2.947 -5.877 6.005 1.00 90.19 73 LEU A C 1
ATOM 576 O O . LEU A 1 73 ? 3.103 -6.488 7.066 1.00 90.19 73 LEU A O 1
ATOM 580 N N . THR A 1 74 ? 1.822 -5.236 5.713 1.00 89.44 74 THR A N 1
ATOM 581 C CA . THR A 1 74 ? 0.639 -5.323 6.583 1.00 89.44 74 THR A CA 1
ATOM 582 C C . THR A 1 74 ? -0.040 -6.700 6.452 1.00 89.44 74 THR A C 1
ATOM 584 O O . THR A 1 74 ? 0.183 -7.392 5.452 1.00 89.44 74 THR A O 1
ATOM 587 N N . PRO A 1 75 ? -0.817 -7.157 7.454 1.00 86.44 75 PRO A N 1
ATOM 588 C CA . PRO A 1 75 ? -1.565 -8.414 7.368 1.00 86.44 75 PRO A CA 1
ATOM 589 C C . PRO A 1 75 ? -2.410 -8.503 6.094 1.00 86.44 75 PRO A C 1
ATOM 591 O O . PRO A 1 75 ? -2.961 -7.502 5.646 1.00 86.44 75 PRO A O 1
ATOM 594 N N . ASP A 1 76 ? -2.445 -9.693 5.490 1.00 82.00 76 ASP A N 1
ATOM 595 C CA . ASP A 1 76 ? -3.204 -10.011 4.270 1.00 82.00 76 ASP A CA 1
ATOM 596 C C . ASP A 1 76 ? -2.952 -9.090 3.063 1.00 82.00 76 ASP A C 1
ATOM 598 O O . ASP A 1 76 ? -3.694 -9.112 2.076 1.00 82.00 76 ASP A O 1
ATOM 602 N N . SER A 1 77 ? -1.867 -8.310 3.100 1.00 83.12 77 SER A N 1
ATOM 603 C CA . SER A 1 77 ? -1.506 -7.406 2.019 1.00 83.12 77 SER A CA 1
ATOM 604 C C . SER A 1 77 ? -0.784 -8.119 0.888 1.00 83.12 77 SER A C 1
ATOM 606 O O . SER A 1 77 ? 0.073 -8.989 1.075 1.00 83.12 77 SER A O 1
ATOM 608 N N . GLU A 1 78 ? -1.108 -7.698 -0.329 1.00 87.12 78 GLU A N 1
ATOM 609 C CA . GLU A 1 78 ? -0.266 -7.988 -1.475 1.00 87.12 78 GLU A CA 1
ATOM 610 C C . GLU A 1 78 ? 0.794 -6.913 -1.642 1.00 87.12 78 GLU A C 1
ATOM 612 O O . GLU A 1 78 ? 0.596 -5.736 -1.331 1.00 87.12 78 GLU A O 1
ATOM 617 N N . TYR A 1 79 ? 1.914 -7.329 -2.222 1.00 94.31 79 TYR A N 1
ATOM 618 C CA . TYR A 1 79 ? 2.933 -6.407 -2.671 1.00 94.31 79 TYR A CA 1
ATOM 619 C C . TYR A 1 79 ? 3.298 -6.662 -4.127 1.00 94.31 79 TYR A C 1
ATOM 621 O O . TYR A 1 79 ? 3.111 -7.759 -4.657 1.00 94.31 79 TYR A O 1
ATOM 629 N N . ILE A 1 80 ? 3.819 -5.636 -4.782 1.00 95.62 80 ILE A N 1
ATOM 630 C CA . ILE A 1 80 ? 4.315 -5.679 -6.147 1.00 95.62 80 ILE A CA 1
ATOM 631 C C . ILE A 1 80 ? 5.735 -5.132 -6.105 1.00 95.62 80 ILE A C 1
ATOM 633 O O . ILE A 1 80 ? 5.937 -3.945 -5.862 1.00 95.62 80 ILE A O 1
ATOM 637 N N . LEU A 1 81 ? 6.719 -6.001 -6.324 1.00 94.44 81 LEU A N 1
ATOM 638 C CA . LEU A 1 81 ? 8.125 -5.618 -6.420 1.00 94.44 81 LEU A CA 1
ATOM 639 C C . LEU A 1 81 ? 8.739 -6.204 -7.689 1.00 94.44 81 LEU A C 1
ATOM 641 O O . LEU A 1 81 ? 8.692 -7.421 -7.904 1.00 94.44 81 LEU A O 1
ATOM 645 N N . SER A 1 82 ? 9.272 -5.313 -8.523 1.00 93.38 82 SER A N 1
ATOM 646 C CA . SER A 1 82 ? 9.894 -5.631 -9.804 1.00 93.38 82 SER A CA 1
ATOM 647 C C . SER A 1 82 ? 11.265 -6.281 -9.625 1.00 93.38 82 SER A C 1
ATOM 649 O O . SER A 1 82 ? 12.110 -5.765 -8.900 1.00 93.38 82 SER A O 1
ATOM 651 N N . THR A 1 83 ? 11.532 -7.351 -10.379 1.00 90.38 83 THR A N 1
ATOM 652 C CA . THR A 1 83 ? 12.865 -7.977 -10.475 1.00 90.38 83 THR A CA 1
ATOM 653 C C . THR A 1 83 ? 13.950 -7.029 -10.985 1.00 90.38 83 THR A C 1
ATOM 655 O O . THR A 1 83 ? 15.132 -7.274 -10.756 1.00 90.38 83 THR A O 1
ATOM 658 N N . SER A 1 84 ? 13.565 -5.963 -11.688 1.00 90.12 84 SER A N 1
ATOM 659 C CA . SER A 1 84 ? 14.478 -4.974 -12.266 1.00 90.12 84 SER A CA 1
ATOM 660 C C . SER A 1 84 ? 14.551 -3.670 -11.464 1.00 90.12 84 SER A C 1
ATOM 662 O O . SER A 1 84 ? 15.173 -2.725 -11.934 1.00 90.12 84 SER A O 1
ATOM 664 N N . ASP A 1 85 ? 13.956 -3.612 -10.267 1.00 90.94 85 ASP A N 1
ATOM 665 C CA . ASP A 1 85 ? 14.003 -2.437 -9.388 1.00 90.94 85 ASP A CA 1
ATOM 666 C C . ASP A 1 85 ? 15.364 -2.325 -8.683 1.00 90.94 85 ASP A C 1
ATOM 668 O O . ASP A 1 85 ? 15.621 -2.949 -7.649 1.00 90.94 85 ASP A O 1
ATOM 672 N N . LEU A 1 86 ? 16.270 -1.536 -9.258 1.00 86.25 86 LEU A N 1
ATOM 673 C CA . LEU A 1 86 ? 17.636 -1.374 -8.757 1.00 86.25 86 LEU A CA 1
ATOM 674 C C . LEU A 1 86 ? 17.691 -0.628 -7.421 1.00 86.25 86 LEU A C 1
ATOM 676 O O . LEU A 1 86 ? 18.617 -0.854 -6.642 1.00 86.25 86 LEU A O 1
ATOM 680 N N . VAL A 1 87 ? 16.713 0.237 -7.138 1.00 86.38 87 VAL A N 1
ATOM 681 C CA . VAL A 1 87 ? 16.667 1.009 -5.889 1.00 86.38 87 VAL A CA 1
ATOM 682 C C . VAL A 1 87 ? 16.379 0.075 -4.720 1.00 86.38 87 VAL A C 1
ATOM 684 O O . VAL A 1 87 ? 17.142 0.037 -3.754 1.00 86.38 87 VAL A O 1
ATOM 687 N N . ILE A 1 88 ? 15.319 -0.728 -4.822 1.00 84.38 88 ILE A N 1
ATOM 688 C CA . ILE A 1 88 ? 14.945 -1.666 -3.757 1.00 84.38 88 ILE A CA 1
ATOM 689 C C . ILE A 1 88 ? 15.955 -2.812 -3.646 1.00 84.38 88 ILE A C 1
ATOM 691 O O . ILE A 1 88 ? 16.360 -3.164 -2.536 1.00 84.38 88 ILE A O 1
ATOM 695 N N . ASN A 1 89 ? 16.449 -3.338 -4.771 1.00 79.88 89 ASN A N 1
ATOM 696 C CA . ASN A 1 89 ? 17.507 -4.354 -4.754 1.00 79.88 89 ASN A CA 1
ATOM 697 C C . ASN A 1 89 ? 18.798 -3.820 -4.105 1.00 79.88 89 ASN A C 1
ATOM 699 O O . ASN A 1 89 ? 19.457 -4.531 -3.347 1.00 79.88 89 ASN A O 1
ATOM 703 N N . GLY A 1 90 ? 19.142 -2.549 -4.338 1.00 74.69 90 GLY A N 1
ATOM 704 C CA . GLY A 1 90 ? 20.256 -1.882 -3.665 1.00 74.69 90 GLY A CA 1
ATOM 705 C C . GLY A 1 90 ? 20.072 -1.811 -2.146 1.00 74.69 90 GLY A C 1
ATOM 706 O O . GLY A 1 90 ? 21.007 -2.109 -1.401 1.00 74.69 90 GLY A O 1
ATOM 707 N N . LEU A 1 91 ? 18.861 -1.506 -1.664 1.00 77.38 91 LEU A N 1
ATOM 708 C CA . LEU A 1 91 ? 18.555 -1.526 -0.227 1.00 77.38 91 LEU A CA 1
ATOM 709 C C . LEU A 1 91 ? 18.763 -2.919 0.383 1.00 77.38 91 LEU A C 1
ATOM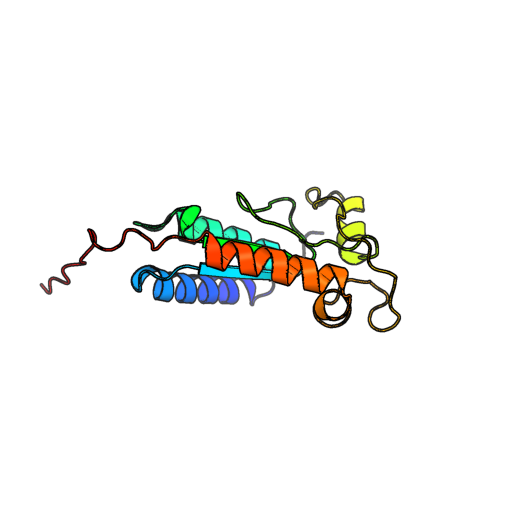 711 O O . LEU A 1 91 ? 19.334 -3.018 1.471 1.00 77.38 91 LEU A O 1
ATOM 715 N N . GLN A 1 92 ? 18.415 -3.987 -0.343 1.00 67.69 92 GLN A N 1
ATOM 716 C CA . GLN A 1 92 ? 18.645 -5.368 0.096 1.00 67.69 92 GLN A CA 1
ATOM 717 C C . GLN A 1 92 ? 20.136 -5.680 0.313 1.00 67.69 92 GLN A C 1
ATOM 719 O O . GLN A 1 92 ? 20.485 -6.355 1.281 1.00 67.69 92 GLN A O 1
ATOM 724 N N . LEU A 1 93 ? 21.022 -5.138 -0.531 1.00 59.50 93 LEU A N 1
ATOM 725 C CA . LEU A 1 93 ? 22.478 -5.311 -0.416 1.00 59.50 93 LEU A CA 1
ATOM 726 C C . LEU A 1 93 ? 23.103 -4.508 0.735 1.00 59.50 93 LEU A C 1
ATOM 728 O O . LEU A 1 93 ? 24.141 -4.900 1.263 1.00 59.50 93 LEU A O 1
ATOM 732 N N . THR A 1 94 ? 22.488 -3.393 1.139 1.00 60.25 94 THR A N 1
ATOM 733 C CA . THR A 1 94 ? 23.024 -2.516 2.201 1.00 60.25 94 THR A CA 1
ATOM 734 C C . THR A 1 94 ? 22.671 -2.961 3.623 1.00 60.25 94 THR A C 1
ATOM 736 O O . THR A 1 94 ? 23.127 -2.346 4.586 1.00 60.25 94 THR A O 1
ATOM 739 N N . GLY A 1 95 ? 21.873 -4.023 3.786 1.00 53.88 95 GLY A N 1
ATOM 740 C CA . GLY A 1 95 ? 21.496 -4.559 5.099 1.00 53.88 95 GLY A CA 1
ATOM 741 C C . GLY A 1 95 ? 20.529 -3.676 5.900 1.00 53.88 95 GLY A C 1
ATOM 742 O O . GLY A 1 95 ? 20.244 -3.974 7.060 1.00 53.88 95 GLY A O 1
ATOM 743 N N . ILE A 1 96 ? 19.995 -2.605 5.302 1.00 55.66 96 ILE A N 1
ATOM 744 C CA . ILE A 1 96 ? 18.916 -1.805 5.886 1.00 55.66 96 ILE A CA 1
ATOM 745 C C . ILE A 1 96 ? 17.637 -2.643 5.793 1.00 55.66 96 ILE A C 1
ATOM 747 O O . ILE A 1 96 ? 17.005 -2.651 4.748 1.00 55.66 96 ILE A O 1
ATOM 751 N N . GLY A 1 97 ? 17.312 -3.383 6.864 1.00 58.66 97 GLY A N 1
ATOM 752 C CA . GLY A 1 97 ? 16.052 -4.115 7.082 1.00 58.66 97 GLY A CA 1
ATOM 753 C C . GLY A 1 97 ? 15.507 -4.844 5.850 1.00 58.66 97 GLY A C 1
ATOM 754 O O . GLY A 1 97 ? 14.803 -4.236 5.056 1.00 58.66 97 GLY A O 1
ATOM 755 N N . SER A 1 98 ? 15.794 -6.143 5.714 1.00 72.69 98 SER A N 1
ATOM 756 C CA . SER A 1 98 ? 15.493 -6.965 4.529 1.00 72.69 98 SER A CA 1
ATOM 757 C C . SER A 1 98 ? 14.135 -6.661 3.880 1.00 72.69 98 SER A C 1
ATOM 759 O O . SER A 1 98 ? 13.096 -7.123 4.350 1.00 72.69 98 SER A O 1
ATOM 761 N N . VAL A 1 99 ? 14.149 -5.901 2.785 1.00 83.12 99 VAL A N 1
ATOM 762 C CA . VAL A 1 99 ? 12.971 -5.683 1.939 1.00 83.12 99 VAL A CA 1
ATOM 763 C C . VAL A 1 99 ? 12.437 -7.025 1.409 1.00 83.12 99 VAL A C 1
ATOM 765 O O . VAL A 1 99 ? 13.217 -7.983 1.294 1.00 83.12 99 VAL A O 1
ATOM 768 N N . PRO A 1 100 ? 11.133 -7.125 1.086 1.00 85.06 100 PRO A N 1
ATOM 769 C CA . PRO A 1 100 ? 10.563 -8.316 0.469 1.00 85.06 100 PRO A CA 1
ATOM 770 C C . PRO A 1 100 ? 11.333 -8.739 -0.784 1.00 85.06 100 PRO A C 1
ATOM 772 O O . PRO A 1 100 ? 11.910 -7.914 -1.488 1.00 85.06 100 PRO A O 1
ATOM 775 N N . VAL A 1 101 ? 11.329 -10.038 -1.081 1.00 88.31 101 VAL A N 1
ATOM 776 C CA . VAL A 1 101 ? 11.897 -10.546 -2.335 1.00 88.31 101 VAL A CA 1
ATOM 777 C C . VAL A 1 101 ? 11.066 -10.072 -3.522 1.00 88.31 101 VAL A C 1
ATOM 779 O O . VAL A 1 101 ? 9.847 -9.967 -3.428 1.00 88.31 101 VAL A O 1
ATOM 782 N N . SER A 1 102 ? 11.704 -9.811 -4.660 1.00 90.25 102 SER A N 1
ATOM 783 C CA . SER A 1 102 ? 10.974 -9.469 -5.884 1.00 90.25 102 SER A CA 1
ATOM 784 C C . SER A 1 102 ? 9.968 -10.562 -6.245 1.00 90.25 102 SER A C 1
ATOM 786 O O . SER A 1 102 ? 10.298 -11.747 -6.238 1.00 90.25 102 SER A O 1
ATOM 788 N N . ASN A 1 103 ? 8.743 -10.168 -6.590 1.00 91.75 103 ASN A N 1
ATOM 789 C CA . ASN A 1 103 ? 7.662 -11.107 -6.901 1.00 91.75 103 ASN A CA 1
ATOM 790 C C . ASN A 1 103 ? 7.019 -10.862 -8.273 1.00 91.75 103 ASN A C 1
ATOM 792 O O . ASN A 1 103 ? 6.078 -11.565 -8.646 1.00 91.75 103 ASN A O 1
ATOM 796 N N . THR A 1 104 ? 7.483 -9.856 -9.017 1.00 92.00 104 THR A N 1
ATOM 797 C CA . THR A 1 104 ? 6.931 -9.452 -10.314 1.00 92.00 104 THR A CA 1
ATOM 798 C C . THR A 1 104 ? 8.058 -9.311 -11.325 1.00 92.00 104 THR A C 1
ATOM 800 O O . THR A 1 104 ? 8.951 -8.490 -11.148 1.00 92.00 104 THR A O 1
ATOM 803 N N . ALA A 1 105 ? 8.017 -10.108 -12.390 1.00 91.94 105 ALA A N 1
ATOM 804 C CA . ALA A 1 105 ? 8.944 -9.958 -13.500 1.00 91.94 105 ALA A CA 1
ATOM 805 C C . ALA A 1 105 ? 8.496 -8.771 -14.361 1.00 91.94 105 ALA A C 1
ATOM 807 O O . ALA A 1 105 ? 7.407 -8.791 -14.931 1.00 91.94 105 ALA A O 1
ATOM 808 N N . ILE A 1 106 ? 9.319 -7.731 -14.420 1.00 89.38 106 ILE A N 1
ATOM 809 C CA . ILE A 1 106 ? 9.120 -6.573 -15.294 1.00 89.38 106 ILE A CA 1
ATOM 810 C C . ILE A 1 106 ? 10.415 -6.400 -16.072 1.00 89.38 106 ILE A C 1
ATOM 812 O O . ILE A 1 106 ? 11.490 -6.392 -15.475 1.00 89.38 106 ILE A O 1
ATOM 816 N N . ALA A 1 107 ? 10.327 -6.303 -17.397 1.00 86.62 107 ALA A N 1
ATOM 817 C CA . ALA A 1 107 ? 11.507 -6.065 -18.217 1.00 86.62 107 ALA A CA 1
ATOM 818 C C . ALA A 1 107 ? 12.085 -4.661 -17.938 1.00 86.62 107 ALA A C 1
ATOM 820 O O . ALA A 1 107 ? 11.309 -3.719 -17.745 1.00 86.62 107 ALA A O 1
ATOM 821 N N . PRO A 1 108 ? 13.421 -4.485 -17.953 1.00 86.31 108 PRO A N 1
ATOM 822 C CA . PRO A 1 108 ? 14.033 -3.165 -17.860 1.00 86.31 108 PRO A CA 1
ATOM 823 C C . PRO A 1 108 ? 13.474 -2.205 -18.915 1.00 86.31 108 PRO A C 1
ATOM 825 O O . PRO A 1 108 ? 13.273 -2.583 -20.070 1.00 86.31 108 PRO A O 1
ATOM 828 N N . SER A 1 109 ? 13.253 -0.954 -18.520 1.00 87.12 109 SER A N 1
ATOM 829 C CA . SER A 1 109 ? 12.713 0.095 -19.383 1.00 87.12 109 SER A CA 1
ATOM 830 C C . SER A 1 109 ? 13.703 1.247 -19.489 1.00 87.12 109 SER A C 1
ATOM 832 O O . SER A 1 109 ? 14.366 1.602 -18.520 1.00 87.12 109 SER A O 1
ATOM 834 N N . THR A 1 110 ? 13.783 1.878 -20.658 1.00 89.50 110 THR A N 1
ATOM 835 C CA . THR A 1 110 ? 14.557 3.117 -20.825 1.00 89.50 110 THR A CA 1
ATOM 836 C C . THR A 1 110 ? 13.827 4.342 -20.275 1.00 89.50 110 THR A C 1
ATOM 838 O O . THR A 1 110 ? 14.448 5.392 -20.147 1.00 89.50 110 THR A O 1
ATOM 841 N N . ALA A 1 111 ? 12.526 4.231 -19.970 1.00 89.19 111 ALA A N 1
ATOM 842 C CA . ALA A 1 111 ? 11.752 5.310 -19.350 1.00 89.19 111 ALA A CA 1
ATOM 843 C C . ALA A 1 111 ? 12.192 5.571 -17.901 1.00 89.19 111 ALA A C 1
ATOM 845 O O . ALA A 1 111 ? 12.193 6.712 -17.455 1.00 89.19 111 ALA A O 1
ATOM 846 N N . ASP A 1 112 ? 12.616 4.517 -17.202 1.00 89.38 112 ASP A N 1
ATOM 847 C CA . ASP A 1 112 ? 13.319 4.602 -15.930 1.00 89.38 112 ASP A CA 1
ATOM 848 C C . ASP A 1 112 ? 14.316 3.442 -15.833 1.00 89.38 112 ASP A C 1
ATOM 850 O O . ASP A 1 112 ? 13.950 2.289 -15.601 1.00 89.38 112 ASP A O 1
ATOM 854 N N . ILE A 1 113 ? 15.595 3.779 -16.002 1.00 88.31 113 ILE A N 1
ATOM 855 C CA . ILE A 1 113 ? 16.716 2.831 -15.988 1.00 88.31 113 ILE A CA 1
ATOM 856 C C . ILE A 1 113 ? 16.844 2.140 -14.623 1.00 88.31 113 ILE A C 1
ATOM 858 O O . ILE A 1 113 ? 17.323 1.008 -14.554 1.00 88.31 113 ILE A O 1
ATOM 862 N N . ALA A 1 114 ? 16.408 2.791 -13.540 1.00 90.56 114 ALA A N 1
ATOM 863 C CA . ALA A 1 114 ? 16.414 2.195 -12.212 1.00 90.56 114 ALA A CA 1
ATOM 864 C C . ALA A 1 114 ? 15.262 1.198 -12.003 1.00 90.56 114 ALA A C 1
ATOM 866 O O . ALA A 1 114 ? 15.292 0.452 -11.026 1.00 90.56 114 ALA A O 1
ATOM 867 N N . GLY A 1 115 ? 14.267 1.165 -12.898 1.00 91.12 115 GLY A N 1
ATOM 868 C CA . GLY A 1 115 ? 13.148 0.229 -12.822 1.00 91.12 115 GLY A CA 1
ATOM 869 C C . GLY A 1 115 ? 12.246 0.439 -11.599 1.00 91.12 115 GLY A C 1
ATOM 870 O O . GLY A 1 115 ? 11.630 -0.523 -11.142 1.00 91.12 115 GLY A O 1
ATOM 871 N N . HIS A 1 116 ? 12.179 1.660 -11.060 1.00 94.19 116 HIS A N 1
ATOM 872 C CA . HIS A 1 116 ? 11.611 1.957 -9.743 1.00 94.19 116 HIS A CA 1
ATOM 873 C C . HIS A 1 116 ? 10.361 2.852 -9.775 1.00 94.19 116 HIS A C 1
ATOM 875 O O . HIS A 1 116 ? 9.489 2.729 -8.911 1.00 94.19 116 HIS A O 1
ATOM 881 N N . GLY A 1 117 ? 10.251 3.755 -10.748 1.00 92.81 117 GLY A N 1
ATOM 882 C CA . GLY A 1 117 ? 9.196 4.761 -10.848 1.00 92.81 117 GLY A CA 1
ATOM 883 C C . GLY A 1 117 ? 7.791 4.160 -10.871 1.00 92.81 117 GLY A C 1
ATOM 884 O O . GLY A 1 117 ? 7.509 3.212 -11.608 1.00 92.81 117 GLY A O 1
ATOM 885 N N . LEU A 1 118 ? 6.881 4.712 -10.061 1.00 94.19 118 LEU A N 1
ATOM 886 C CA . LEU A 1 118 ? 5.496 4.238 -10.004 1.00 94.19 118 LEU A CA 1
ATOM 887 C C . LEU A 1 118 ? 4.825 4.339 -11.378 1.00 94.19 118 LEU A C 1
ATOM 889 O O . LEU A 1 118 ? 4.246 3.362 -11.847 1.00 94.19 118 LEU A O 1
ATOM 893 N N . ILE A 1 119 ? 4.906 5.507 -12.020 1.00 93.56 119 ILE A N 1
ATOM 894 C CA . ILE A 1 119 ? 4.238 5.758 -13.300 1.00 93.56 119 ILE A CA 1
ATOM 895 C C . ILE A 1 119 ? 4.993 5.051 -14.421 1.00 93.56 119 ILE A C 1
ATOM 897 O O . ILE A 1 119 ? 4.392 4.337 -15.215 1.00 93.56 119 ILE A O 1
ATOM 901 N N . GLU A 1 120 ? 6.308 5.218 -14.459 1.00 92.56 120 GLU A N 1
ATOM 902 C CA . GLU A 1 120 ? 7.175 4.805 -15.557 1.00 92.56 120 GLU A CA 1
ATOM 903 C C . GLU A 1 120 ? 7.272 3.282 -15.681 1.00 92.56 120 GLU A C 1
ATOM 905 O O . GLU A 1 120 ? 7.415 2.773 -16.795 1.00 92.56 120 GLU A O 1
ATOM 910 N N . ILE A 1 121 ? 7.164 2.561 -14.558 1.00 93.19 121 ILE A N 1
ATOM 911 C CA . ILE A 1 121 ? 7.397 1.113 -14.479 1.00 93.19 121 ILE A CA 1
ATOM 912 C C . ILE A 1 121 ? 6.154 0.366 -13.999 1.00 93.19 121 ILE A C 1
ATOM 914 O O . ILE A 1 121 ? 5.638 -0.518 -14.689 1.00 93.19 121 ILE A O 1
ATOM 918 N N . TYR A 1 122 ? 5.647 0.704 -12.813 1.00 94.69 122 TYR A N 1
ATOM 919 C CA . TYR A 1 122 ? 4.605 -0.098 -12.167 1.00 94.69 122 TYR A CA 1
ATOM 920 C C . TYR A 1 122 ? 3.201 0.134 -12.752 1.00 94.69 122 TYR A C 1
ATOM 922 O O . TYR A 1 122 ? 2.370 -0.775 -12.696 1.00 94.69 122 TYR A O 1
ATOM 930 N N . LEU A 1 123 ? 2.930 1.302 -13.341 1.00 95.31 123 LEU A N 1
ATOM 931 C CA . LEU A 1 123 ? 1.645 1.637 -13.975 1.00 95.31 123 LEU A CA 1
ATOM 932 C C . LEU A 1 123 ? 1.658 1.536 -15.507 1.00 95.31 123 LEU A C 1
ATOM 934 O O . LEU A 1 123 ? 0.650 1.842 -16.142 1.00 95.31 123 LEU A O 1
ATOM 938 N N . THR A 1 124 ? 2.758 1.075 -16.102 1.00 92.94 124 THR A N 1
ATOM 939 C CA . THR A 1 124 ? 2.893 0.852 -17.554 1.00 92.94 124 THR A CA 1
ATOM 940 C C . THR A 1 124 ? 3.009 -0.629 -17.904 1.00 92.94 124 THR A C 1
ATOM 942 O O . THR A 1 124 ? 2.534 -1.042 -18.962 1.00 92.94 124 THR A O 1
ATOM 945 N N . HIS A 1 125 ? 3.588 -1.455 -17.025 1.00 92.94 125 HIS A N 1
ATOM 946 C CA . HIS A 1 125 ? 3.740 -2.884 -17.287 1.00 92.94 125 HIS A CA 1
ATOM 947 C C . HIS A 1 125 ? 2.433 -3.668 -17.035 1.00 92.94 125 HIS A C 1
ATOM 949 O O . HIS A 1 125 ? 1.908 -3.615 -15.915 1.00 92.94 125 HIS A O 1
ATOM 955 N N . PRO A 1 126 ? 1.930 -4.466 -18.002 1.00 93.31 126 PRO A N 1
ATOM 956 C CA . PRO A 1 126 ? 0.653 -5.178 -17.877 1.00 93.31 126 PRO A CA 1
ATOM 957 C C . PRO A 1 126 ? 0.540 -6.058 -16.629 1.00 93.31 126 PRO A C 1
ATOM 959 O O . PRO A 1 126 ? -0.475 -6.010 -15.938 1.00 93.31 126 PRO A O 1
ATOM 962 N N . ASP A 1 127 ? 1.589 -6.813 -16.288 1.00 92.25 127 ASP A N 1
ATOM 963 C CA . ASP A 1 127 ? 1.556 -7.704 -15.120 1.00 92.25 127 ASP A CA 1
ATOM 964 C C . ASP A 1 127 ? 1.482 -6.935 -13.800 1.00 92.25 127 ASP A C 1
ATOM 966 O O . ASP A 1 127 ? 0.767 -7.341 -12.883 1.00 92.25 127 ASP A O 1
ATOM 970 N N . SER A 1 128 ? 2.179 -5.799 -13.711 1.00 94.44 128 SER A N 1
ATOM 971 C CA . SER A 1 128 ? 2.134 -4.938 -12.529 1.00 94.44 128 SER A CA 1
ATOM 972 C C . SER A 1 128 ? 0.748 -4.315 -12.377 1.00 94.44 128 SER A C 1
ATOM 974 O O . SER A 1 128 ? 0.129 -4.435 -11.320 1.00 94.44 128 SER A O 1
ATOM 976 N N . ILE A 1 129 ? 0.199 -3.757 -13.461 1.00 95.62 129 ILE A N 1
ATOM 977 C CA . ILE A 1 129 ? -1.162 -3.204 -13.489 1.00 95.62 129 ILE A CA 1
ATOM 978 C C . ILE A 1 129 ? -2.187 -4.268 -13.084 1.00 95.62 129 ILE A C 1
ATOM 980 O O . ILE A 1 129 ? -3.074 -3.992 -12.276 1.00 95.62 129 ILE A O 1
ATOM 984 N N . ASN A 1 130 ? -2.072 -5.487 -13.615 1.00 95.50 130 ASN A N 1
ATOM 985 C CA . ASN A 1 130 ? -2.985 -6.582 -13.299 1.00 95.50 130 ASN A CA 1
ATOM 986 C C . ASN A 1 130 ? -2.905 -6.992 -11.827 1.00 95.50 130 ASN A C 1
ATOM 988 O O . ASN A 1 130 ? -3.944 -7.255 -11.225 1.00 95.50 130 ASN A O 1
ATOM 992 N N . LYS A 1 131 ? -1.714 -7.002 -11.221 1.00 95.38 131 LYS A N 1
ATOM 993 C CA . LYS A 1 131 ? -1.553 -7.264 -9.783 1.00 95.38 131 LYS A CA 1
ATOM 994 C C . LYS A 1 131 ? -2.103 -6.139 -8.913 1.00 95.38 131 LYS A C 1
ATOM 996 O O . LYS A 1 131 ? -2.778 -6.428 -7.931 1.00 95.38 131 LYS A O 1
ATOM 1001 N N . ILE A 1 132 ? -1.886 -4.880 -9.290 1.00 95.69 132 ILE A N 1
ATOM 1002 C CA . ILE A 1 132 ? -2.447 -3.724 -8.575 1.00 95.69 132 ILE A CA 1
ATOM 1003 C C . ILE A 1 132 ? -3.980 -3.768 -8.630 1.00 95.69 132 ILE A C 1
ATOM 1005 O O . ILE A 1 132 ? -4.632 -3.706 -7.592 1.00 95.69 132 ILE A O 1
ATOM 1009 N N . LYS A 1 133 ? -4.568 -3.964 -9.820 1.00 96.44 133 LYS A N 1
ATOM 1010 C CA . LYS A 1 133 ? -6.024 -4.150 -9.988 1.00 96.44 133 LYS A CA 1
ATOM 1011 C C . LYS A 1 133 ? -6.533 -5.359 -9.202 1.00 96.44 133 LYS A C 1
ATOM 1013 O O . LYS A 1 133 ? -7.542 -5.248 -8.518 1.00 96.44 133 LYS A O 1
ATOM 1018 N N . LYS A 1 134 ? -5.778 -6.460 -9.271 1.00 95.31 134 LYS A N 1
ATOM 1019 C CA . LYS A 1 134 ? -5.737 -7.609 -8.358 1.00 95.31 134 LYS A CA 1
ATOM 1020 C C . LYS A 1 134 ? -6.112 -7.248 -6.921 1.00 95.31 134 LYS A C 1
ATOM 1022 O O . LYS A 1 134 ? -7.198 -7.538 -6.427 1.00 95.31 134 LYS A O 1
ATOM 1027 N N . SER A 1 135 ? -5.134 -6.637 -6.270 1.00 94.38 135 SER A N 1
ATOM 1028 C CA . SER A 1 135 ? -5.133 -6.299 -4.852 1.00 94.38 135 SER A CA 1
ATOM 1029 C C . SER A 1 135 ? -6.243 -5.311 -4.504 1.00 94.38 135 SER A C 1
ATOM 1031 O O . SER A 1 135 ? -6.996 -5.545 -3.563 1.00 94.38 135 SER A O 1
ATOM 1033 N N . VAL A 1 136 ? -6.424 -4.266 -5.318 1.00 95.06 136 VAL A N 1
ATOM 1034 C CA . VAL A 1 136 ? -7.489 -3.273 -5.114 1.00 95.06 136 VAL A CA 1
ATOM 1035 C C . VAL A 1 136 ? -8.878 -3.907 -5.221 1.00 95.06 136 VAL A C 1
ATOM 1037 O O . VAL A 1 136 ? -9.731 -3.635 -4.383 1.00 95.06 136 VAL A O 1
ATOM 1040 N N . GLY A 1 137 ? -9.111 -4.769 -6.215 1.00 95.94 137 GLY A N 1
ATOM 1041 C CA . GLY A 1 137 ? -10.377 -5.488 -6.372 1.00 95.94 137 GLY A CA 1
ATOM 1042 C C . GLY A 1 137 ? -10.695 -6.337 -5.146 1.00 95.94 137 GLY A C 1
ATOM 1043 O O . GLY A 1 137 ? -11.775 -6.214 -4.581 1.00 95.94 137 GLY A O 1
ATOM 1044 N N . ARG A 1 138 ? -9.708 -7.096 -4.651 1.00 92.44 138 ARG A N 1
ATOM 1045 C CA . ARG A 1 138 ? -9.883 -7.877 -3.418 1.00 92.44 138 ARG A CA 1
ATOM 1046 C C . ARG A 1 138 ? -10.201 -7.008 -2.212 1.00 92.44 138 ARG A C 1
ATOM 1048 O O . ARG A 1 138 ? -11.078 -7.378 -1.449 1.00 92.44 138 ARG A O 1
ATOM 1055 N N . ALA A 1 139 ? -9.556 -5.852 -2.071 1.00 93.69 139 ALA A N 1
ATOM 1056 C CA . ALA A 1 139 ? -9.872 -4.919 -0.995 1.00 93.69 139 ALA A CA 1
ATOM 1057 C C . ALA A 1 139 ? -11.325 -4.415 -1.067 1.00 93.69 139 ALA A C 1
ATOM 1059 O O . ALA A 1 139 ? -12.003 -4.310 -0.048 1.00 93.69 139 ALA A O 1
ATOM 1060 N N . PHE A 1 140 ? -11.843 -4.126 -2.263 1.00 95.00 140 PHE A N 1
ATOM 1061 C CA . PHE A 1 140 ? -13.251 -3.749 -2.407 1.00 95.00 140 PHE A CA 1
ATOM 1062 C C . PHE A 1 140 ? -14.207 -4.879 -2.016 1.00 95.00 140 PHE A C 1
ATOM 1064 O O . PHE A 1 140 ? -15.226 -4.598 -1.377 1.00 95.00 140 PHE A O 1
ATOM 1071 N N . ASP A 1 141 ? -13.857 -6.116 -2.363 1.00 95.19 141 ASP A N 1
ATOM 1072 C CA . ASP A 1 141 ? -14.676 -7.302 -2.115 1.00 95.19 141 ASP A CA 1
ATOM 1073 C C . ASP A 1 141 ? -14.633 -7.765 -0.650 1.00 95.19 141 ASP A C 1
ATOM 1075 O O . ASP A 1 141 ? -15.640 -8.247 -0.133 1.00 95.19 141 ASP A O 1
ATOM 1079 N N . SER A 1 142 ? -13.484 -7.635 0.023 1.00 92.50 142 SER A N 1
ATOM 1080 C CA . SER A 1 142 ? -13.256 -8.222 1.349 1.00 92.50 142 SER A CA 1
ATOM 1081 C C . SER A 1 142 ? -13.481 -7.260 2.509 1.00 92.50 142 SER A C 1
ATOM 1083 O O . SER A 1 142 ? -13.799 -7.717 3.602 1.00 92.50 142 SER A O 1
ATOM 1085 N N . LEU A 1 143 ? -13.308 -5.947 2.309 1.00 95.25 143 LEU A N 1
ATOM 1086 C CA . LEU A 1 143 ? -13.375 -5.006 3.425 1.00 95.25 143 LEU A CA 1
ATOM 1087 C C . LEU A 1 143 ? -14.803 -4.854 3.960 1.00 95.25 143 LEU A C 1
ATOM 1089 O O . LEU A 1 143 ? -15.740 -4.492 3.228 1.00 95.25 143 LEU A O 1
ATOM 1093 N N . THR A 1 144 ? -14.941 -5.032 5.268 1.00 94.88 144 THR A N 1
ATOM 1094 C CA . THR A 1 144 ? -16.182 -4.859 6.024 1.00 94.88 144 THR A CA 1
ATOM 1095 C C . THR A 1 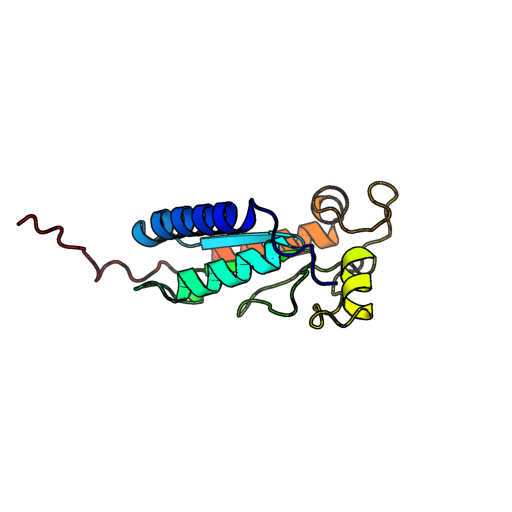144 ? -16.269 -3.446 6.597 1.00 94.88 144 THR A C 1
ATOM 1097 O O . THR A 1 144 ? -15.276 -2.719 6.698 1.00 94.88 144 THR A O 1
ATOM 1100 N N . LYS A 1 145 ? -17.492 -2.997 6.897 1.00 92.50 145 LYS A N 1
ATOM 1101 C CA . LYS A 1 145 ? -17.703 -1.694 7.537 1.00 92.50 145 LYS A CA 1
ATOM 1102 C C . LYS A 1 145 ? -17.186 -1.777 8.988 1.00 92.50 145 LYS A C 1
ATOM 1104 O O . LYS A 1 145 ? -17.509 -2.760 9.646 1.00 92.50 145 LYS A O 1
ATOM 1109 N N . PRO A 1 146 ? -16.443 -0.769 9.473 1.00 92.75 146 PRO A N 1
ATOM 1110 C CA . PRO A 1 146 ? -15.980 -0.708 10.859 1.00 92.75 146 PRO A CA 1
ATOM 1111 C C . PRO A 1 146 ? -17.152 -0.600 11.837 1.00 92.75 146 PRO A C 1
ATOM 1113 O O . PRO A 1 146 ? -18.172 0.036 11.529 1.00 92.75 146 PRO A O 1
ATOM 1116 N N . ASP A 1 147 ? -16.986 -1.188 13.018 1.00 88.81 147 ASP A N 1
ATOM 1117 C CA . ASP A 1 147 ? -17.999 -1.223 14.072 1.00 88.81 147 ASP A CA 1
ATOM 1118 C C . ASP A 1 147 ? -18.010 0.090 14.865 1.00 88.81 147 ASP A C 1
ATOM 1120 O O . ASP A 1 147 ? -17.454 0.223 15.951 1.00 88.81 147 ASP A O 1
ATOM 1124 N N . MET A 1 148 ? -18.592 1.115 14.245 1.00 80.44 148 MET A N 1
ATOM 1125 C CA . MET A 1 148 ? -18.717 2.459 14.819 1.00 80.44 148 MET A CA 1
ATOM 1126 C C . MET A 1 148 ? -20.135 2.754 15.328 1.00 80.44 148 MET A C 1
ATOM 1128 O O . MET A 1 148 ? -20.383 3.844 15.841 1.00 80.44 148 MET A O 1
ATOM 1132 N N . GLU A 1 149 ? -21.088 1.831 15.152 1.00 65.31 149 GLU A N 1
ATOM 1133 C CA . GLU A 1 149 ? -22.509 2.065 15.460 1.00 65.31 149 GLU A CA 1
ATOM 1134 C C . GLU A 1 149 ? -22.797 2.015 16.968 1.00 65.31 149 GLU A C 1
ATOM 1136 O O . GLU A 1 149 ? -23.655 2.759 17.444 1.00 65.31 149 GLU A O 1
ATOM 1141 N N . GLU A 1 150 ? -22.017 1.253 17.741 1.00 55.56 150 GLU A N 1
ATOM 1142 C CA . GLU A 1 150 ? -22.062 1.267 19.213 1.00 55.56 150 GLU A CA 1
ATOM 1143 C C . GLU A 1 150 ? -21.345 2.486 19.834 1.00 55.56 150 GLU A C 1
ATOM 1145 O O . GLU A 1 150 ? -21.385 2.702 21.046 1.00 55.56 150 GLU A O 1
ATOM 1150 N N . HIS A 1 151 ? -20.712 3.327 19.009 1.00 56.56 151 HIS A N 1
ATOM 1151 C CA . HIS A 1 151 ? -19.900 4.469 19.432 1.00 56.56 151 HIS A CA 1
ATOM 1152 C C . HIS A 1 151 ? -20.511 5.803 18.992 1.00 56.56 151 HIS A C 1
ATOM 1154 O O . HIS A 1 151 ? -19.827 6.683 18.465 1.00 56.56 151 HIS A O 1
ATOM 1160 N N . LEU A 1 152 ? -21.817 5.976 19.229 1.00 53.41 152 LEU A N 1
ATOM 1161 C CA . LEU A 1 152 ? -22.448 7.296 19.198 1.00 53.41 152 LEU A CA 1
ATOM 1162 C C . LEU A 1 152 ? -21.782 8.175 20.263 1.00 53.41 152 LEU A C 1
ATOM 1164 O O . LEU A 1 152 ? -22.091 8.086 21.449 1.00 53.41 152 LEU A O 1
ATOM 1168 N N . PHE A 1 153 ? -20.835 9.008 19.839 1.00 59.09 153 PHE A N 1
ATOM 1169 C CA . PHE A 1 153 ? -20.216 10.002 20.704 1.00 59.09 153 PHE A CA 1
ATOM 1170 C C . PHE A 1 153 ? -21.288 11.008 21.134 1.00 59.09 153 PHE A C 1
ATOM 1172 O O . PHE A 1 153 ? -21.691 11.876 20.357 1.00 59.09 153 PHE A O 1
ATOM 1179 N N . GLU A 1 154 ? -21.763 10.891 22.373 1.00 51.03 154 GLU A N 1
ATOM 1180 C CA . GLU A 1 154 ? -22.544 11.946 23.004 1.00 51.03 154 GLU A CA 1
ATOM 1181 C C . GLU A 1 154 ? -21.605 13.132 23.245 1.00 51.03 154 GLU A C 1
ATOM 1183 O O . GLU A 1 154 ? -20.747 13.117 24.129 1.00 51.03 154 GLU A O 1
ATOM 1188 N N . VAL A 1 155 ? -21.718 14.163 22.408 1.00 58.72 155 VAL A N 1
ATOM 1189 C CA . VAL A 1 155 ? -21.016 15.427 22.636 1.00 58.72 155 VAL A CA 1
ATOM 1190 C C . VAL A 1 155 ? -21.783 16.182 23.718 1.00 58.72 155 VAL A C 1
ATOM 1192 O O . VAL A 1 155 ? -22.697 16.952 23.428 1.00 58.72 155 VAL A O 1
ATOM 1195 N N . THR A 1 156 ? -21.437 15.940 24.981 1.00 51.97 156 THR A N 1
ATOM 1196 C CA . THR A 1 156 ? -21.962 16.725 26.102 1.00 51.97 156 THR A CA 1
ATOM 1197 C C . THR A 1 156 ? -21.184 18.031 26.226 1.00 51.97 156 THR A C 1
ATOM 1199 O O . THR A 1 156 ? -19.967 18.015 26.420 1.00 51.97 156 THR A O 1
ATOM 1202 N N . TYR A 1 157 ? -21.883 19.160 26.149 1.00 52.62 157 TYR A N 1
ATOM 1203 C CA . TYR A 1 157 ? -21.337 20.463 26.525 1.00 52.62 157 TYR A CA 1
ATOM 1204 C C . TYR A 1 157 ? -21.533 20.664 28.037 1.00 52.62 157 TYR A C 1
ATOM 1206 O O . TYR A 1 157 ? -22.644 20.462 28.530 1.00 52.62 157 TYR A O 1
ATOM 1214 N N . GLN A 1 158 ? -20.461 21.019 28.756 1.00 49.34 158 GLN A N 1
ATOM 1215 C CA . GLN A 1 158 ? -20.525 21.526 30.137 1.00 49.34 158 GLN A CA 1
ATOM 1216 C C . GLN A 1 158 ? -20.718 23.040 30.143 1.00 49.34 158 GLN A C 1
ATOM 1218 O O . GLN A 1 158 ? -20.108 23.705 29.273 1.00 49.34 158 GLN A O 1
#

pLDDT: mean 85.4, std 14.96, range [35.22, 96.94]

Radius of gyration: 17.69 Å; chains: 1; bounding box: 48×33×51 Å